Protein AF-A0A660YM67-F1 (afdb_monomer_lite)

Secondary structure (DSSP, 8-state):
--SHHHHGGG----S-PPPHHHHHHHHHHHHHHHHHHHHHHHHHHHHHHHHHHHHHHHHHHHHHHHHHHHHHHHHSS----SSGGGGGGGSGGG-----TTSPPEEEETTTEEEESSGGG----

Foldseek 3Di:
DCVVVVVPPPPDDDDDDDDPVRVVVVVVVVVVVVVVVVVVVVVVVVVVLLVVLLVLQVLQLVLQVVVQVVCCVPPVDGDGDQDVQSSLVVDPPSDRDARPVRWDWHADPPGRIATPDPSNGDDD

pLDDT: mean 85.99, std 11.57, range [55.09, 96.31]

Sequence (124 aa):
MDGVMMFFRSFIRNEKGLTLTEIIVVLIIISILAVAAVDRFIDLSKAANRASCKTNQLSLRTAQTLINAKSMIENGTSHFATDLNELKPFLKDNKLPVCPSGGTYIIGPSGSISCSIPDHMIRK

Structure (mmCIF, N/CA/C/O backbone):
data_AF-A0A660YM67-F1
#
_entry.id   AF-A0A660YM67-F1
#
loop_
_atom_site.group_PDB
_atom_site.id
_atom_site.type_symbol
_atom_site.label_atom_id
_atom_site.label_alt_id
_atom_site.label_comp_id
_atom_site.label_asym_id
_atom_site.label_entity_id
_atom_site.label_seq_id
_atom_site.pdbx_PDB_ins_code
_atom_site.Cartn_x
_atom_site.Cartn_y
_atom_site.Cartn_z
_atom_site.occupancy
_atom_site.B_iso_or_equiv
_atom_site.auth_seq_id
_atom_site.auth_comp_id
_atom_site.auth_asym_id
_atom_site.auth_atom_id
_atom_site.pdbx_PDB_model_num
ATOM 1 N N . MET A 1 1 ? -4.017 -25.292 24.377 1.00 56.00 1 MET A N 1
ATOM 2 C CA . MET A 1 1 ? -4.587 -24.045 24.956 1.00 56.00 1 MET A CA 1
ATOM 3 C C . MET A 1 1 ? -3.952 -23.743 26.321 1.00 56.00 1 MET A C 1
ATOM 5 O O . MET A 1 1 ? -4.526 -23.038 27.140 1.00 56.00 1 MET A O 1
ATOM 9 N N . ASP A 1 2 ? -2.718 -24.209 26.532 1.00 59.12 2 ASP A N 1
ATOM 10 C CA . ASP A 1 2 ? -2.116 -24.378 27.863 1.00 59.12 2 ASP A CA 1
ATOM 11 C C . ASP A 1 2 ? -1.084 -23.288 28.197 1.00 59.12 2 ASP A C 1
ATOM 13 O O . ASP A 1 2 ? -0.711 -23.106 29.351 1.00 59.12 2 ASP A O 1
ATOM 17 N N . GLY A 1 3 ? -0.662 -22.502 27.198 1.00 55.25 3 GLY A N 1
ATOM 18 C CA . GLY A 1 3 ? 0.275 -21.386 27.381 1.00 55.25 3 GLY A CA 1
ATOM 19 C C . GLY A 1 3 ? -0.353 -20.127 27.991 1.00 55.25 3 GLY A C 1
ATOM 20 O O . GLY A 1 3 ? 0.324 -19.377 28.688 1.00 55.25 3 GLY A O 1
ATOM 21 N N . VAL A 1 4 ? -1.661 -19.909 27.797 1.00 62.03 4 VAL A N 1
ATOM 22 C CA . VAL A 1 4 ? -2.376 -18.735 28.343 1.00 62.03 4 VAL A CA 1
ATOM 23 C C . VAL A 1 4 ? -2.519 -18.836 29.868 1.00 62.03 4 VAL A C 1
ATOM 25 O O . VAL A 1 4 ? -2.443 -17.830 30.569 1.00 62.03 4 VAL A O 1
ATOM 28 N N . MET A 1 5 ? -2.648 -20.057 30.403 1.00 56.62 5 MET A N 1
ATOM 29 C CA . MET A 1 5 ? -2.838 -20.300 31.839 1.00 56.62 5 MET A CA 1
ATOM 30 C C . MET A 1 5 ? -1.567 -20.036 32.670 1.00 56.62 5 MET A C 1
ATOM 32 O O . MET A 1 5 ? -1.663 -19.768 33.868 1.00 56.62 5 MET A O 1
ATOM 36 N N . MET A 1 6 ? -0.377 -20.069 32.055 1.00 59.47 6 MET A N 1
ATOM 37 C CA . MET A 1 6 ? 0.892 -19.861 32.766 1.00 59.47 6 MET A CA 1
ATOM 38 C C . MET A 1 6 ? 1.229 -18.372 32.970 1.00 59.47 6 MET A C 1
ATOM 40 O O . MET A 1 6 ? 1.841 -18.028 33.979 1.00 59.47 6 MET A O 1
ATOM 44 N N . PHE A 1 7 ? 0.774 -17.478 32.080 1.00 59.97 7 PHE A N 1
ATOM 45 C CA . PHE A 1 7 ? 1.066 -16.035 32.158 1.00 59.97 7 PHE A CA 1
ATOM 46 C C . PHE A 1 7 ? 0.326 -15.329 33.310 1.00 59.97 7 PHE A C 1
ATOM 48 O O . PHE A 1 7 ? 0.837 -14.376 33.894 1.00 59.97 7 PHE A O 1
ATOM 55 N N . PHE A 1 8 ? -0.855 -15.823 33.693 1.00 61.69 8 PHE A N 1
ATOM 56 C CA . PHE A 1 8 ? -1.687 -15.205 34.735 1.00 61.69 8 PHE A CA 1
ATOM 57 C C . PHE A 1 8 ? -1.292 -15.567 36.179 1.00 61.69 8 PHE A C 1
ATOM 59 O O . PHE A 1 8 ? -1.818 -14.974 37.118 1.00 61.69 8 PHE A O 1
ATOM 66 N N . ARG A 1 9 ? -0.360 -16.508 36.398 1.00 61.78 9 ARG A N 1
ATOM 67 C CA . ARG A 1 9 ? -0.051 -17.029 37.746 1.00 61.78 9 ARG A CA 1
ATOM 68 C C . ARG A 1 9 ? 0.889 -16.166 38.603 1.00 61.78 9 ARG A C 1
ATOM 70 O O . ARG A 1 9 ? 1.011 -16.454 39.788 1.00 61.78 9 ARG A O 1
ATOM 77 N N . SER A 1 10 ? 1.535 -15.125 38.062 1.00 59.34 10 SER A N 1
ATOM 78 C CA . SER A 1 10 ? 2.635 -14.428 38.765 1.00 59.34 10 SER A CA 1
ATOM 79 C C . SER A 1 10 ? 2.335 -13.014 39.300 1.00 59.34 10 SER A C 1
ATOM 81 O O . SER A 1 10 ? 3.234 -12.401 39.873 1.00 59.34 10 SER A O 1
ATOM 83 N N . PHE A 1 11 ? 1.119 -12.472 39.156 1.00 59.38 11 PHE A N 1
ATOM 84 C CA . PHE A 1 11 ? 0.837 -11.066 39.517 1.00 59.38 11 PHE A CA 1
ATOM 85 C C . PHE A 1 11 ? 0.172 -10.831 40.885 1.00 59.38 11 PHE A C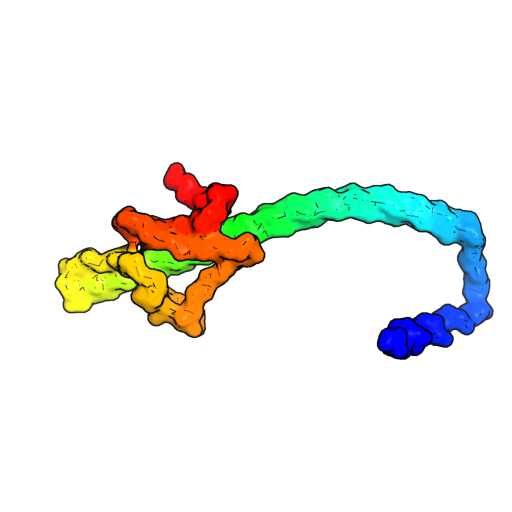 1
ATOM 87 O O . PHE A 1 11 ? -0.046 -9.681 41.254 1.00 59.38 11 PHE A O 1
ATOM 94 N N . ILE A 1 12 ? -0.110 -11.867 41.681 1.00 64.88 12 ILE A N 1
ATOM 95 C CA . ILE A 1 12 ? -0.765 -11.692 42.990 1.00 64.88 12 ILE A CA 1
ATOM 96 C C . ILE A 1 12 ? 0.283 -11.746 44.113 1.00 64.88 12 ILE A C 1
ATOM 98 O O . ILE A 1 12 ? 0.445 -12.755 44.796 1.00 64.88 12 ILE A O 1
ATOM 102 N N . ARG A 1 13 ? 1.014 -10.639 44.300 1.00 68.19 13 ARG A N 1
ATOM 103 C CA . ARG A 1 13 ? 1.670 -10.297 45.576 1.00 68.19 13 ARG A CA 1
ATOM 104 C C . ARG A 1 13 ? 0.822 -9.228 46.261 1.00 68.19 13 ARG A C 1
ATOM 106 O O . ARG A 1 13 ? 0.421 -8.250 45.641 1.00 68.19 13 ARG A O 1
ATOM 113 N N . ASN A 1 14 ? 0.501 -9.480 47.522 1.00 64.19 14 ASN A N 1
ATOM 114 C CA . ASN A 1 14 ? -0.488 -8.751 48.303 1.00 64.19 14 ASN A CA 1
ATOM 115 C C . ASN A 1 14 ? 0.089 -7.444 48.873 1.00 64.19 14 ASN A C 1
ATOM 117 O O . ASN A 1 14 ? 0.595 -7.429 49.990 1.00 64.19 14 ASN A O 1
ATOM 121 N N . GLU A 1 15 ? 0.005 -6.355 48.113 1.00 63.44 15 GLU A N 1
ATOM 122 C CA . GLU A 1 15 ? 0.353 -5.002 48.560 1.00 63.44 15 GLU A CA 1
ATOM 123 C C . GLU A 1 15 ? -0.775 -4.056 48.099 1.00 63.44 15 GLU A C 1
ATOM 125 O O . GLU A 1 15 ? -0.864 -3.739 46.919 1.00 63.44 15 GLU A O 1
ATOM 130 N N . LYS A 1 16 ? -1.670 -3.658 49.020 1.00 66.06 16 LYS A N 1
ATOM 131 C CA . LYS A 1 16 ? -2.719 -2.618 48.864 1.00 66.06 16 LYS A CA 1
ATOM 132 C C . LYS A 1 16 ? -3.551 -2.703 47.563 1.00 66.06 16 LYS A C 1
ATOM 134 O O . LYS A 1 16 ? -3.248 -2.065 46.562 1.00 66.06 16 LYS A O 1
ATOM 139 N N . GLY A 1 17 ? -4.643 -3.470 47.603 1.00 68.75 17 GLY A N 1
ATOM 140 C CA . GLY A 1 17 ? -5.559 -3.643 46.470 1.00 68.75 17 GLY A CA 1
ATOM 141 C C . GLY A 1 17 ? -6.290 -2.358 46.058 1.00 68.75 17 GLY A C 1
ATOM 142 O O . GLY A 1 17 ? -6.821 -1.640 46.905 1.00 68.75 17 GLY A O 1
ATOM 143 N N . LEU A 1 18 ? -6.334 -2.106 44.747 1.00 72.38 18 LEU A N 1
ATOM 144 C CA . LEU A 1 18 ? -7.201 -1.112 44.104 1.00 72.38 18 LEU A CA 1
ATOM 145 C C . LEU A 1 18 ? -8.663 -1.352 44.509 1.00 72.38 18 LEU A C 1
ATOM 147 O O . LEU A 1 18 ? -9.106 -2.499 44.610 1.00 72.38 18 LEU A O 1
ATOM 151 N N . THR A 1 19 ? -9.423 -0.283 44.745 1.00 86.38 19 THR A N 1
ATOM 152 C CA . THR A 1 19 ? -10.837 -0.422 45.126 1.00 86.38 19 THR A CA 1
ATOM 153 C C . THR A 1 19 ? -11.659 -1.001 43.965 1.00 86.38 19 THR A C 1
ATOM 155 O O . THR A 1 19 ? -11.382 -0.739 42.795 1.00 86.38 19 THR A O 1
ATOM 158 N N . LEU A 1 20 ? -12.705 -1.784 44.261 1.00 83.38 20 LEU A N 1
ATOM 159 C CA . LEU A 1 20 ? -13.561 -2.387 43.223 1.00 83.38 20 LEU A CA 1
ATOM 160 C C . LEU A 1 20 ? -14.221 -1.317 42.331 1.00 83.38 20 LEU A C 1
ATOM 162 O O . LEU A 1 20 ? -14.359 -1.495 41.123 1.00 83.38 20 LEU A O 1
ATOM 166 N N . THR A 1 21 ? -14.553 -0.167 42.915 1.00 88.69 21 THR A N 1
ATOM 167 C CA . THR A 1 21 ? -15.080 1.010 42.213 1.00 88.69 21 THR A CA 1
ATOM 168 C C . THR A 1 21 ? -14.078 1.646 41.252 1.00 88.69 21 THR A C 1
ATOM 170 O O . THR A 1 21 ? -14.471 2.167 40.212 1.00 88.69 21 THR A O 1
ATOM 173 N N . GLU A 1 22 ? -12.787 1.587 41.565 1.00 87.75 22 GLU A N 1
ATOM 174 C CA . GLU A 1 22 ? -11.728 2.176 40.744 1.00 87.75 22 GLU A CA 1
ATOM 175 C C . GLU A 1 22 ? -11.484 1.364 39.474 1.00 87.75 22 GLU A C 1
ATOM 177 O O . GLU A 1 22 ? -11.351 1.927 38.390 1.00 87.75 22 GLU A O 1
ATOM 182 N N . ILE A 1 23 ? -11.567 0.037 39.559 1.00 90.69 23 ILE A N 1
ATOM 183 C CA . ILE A 1 23 ? -11.523 -0.802 38.359 1.00 90.69 23 ILE A CA 1
ATOM 184 C C . ILE A 1 23 ? -12.776 -0.579 37.498 1.00 90.69 23 ILE A C 1
ATOM 186 O O . ILE A 1 23 ? -12.660 -0.467 36.281 1.00 90.69 23 ILE A O 1
ATOM 190 N N . ILE A 1 24 ? -13.966 -0.437 38.096 1.00 92.81 24 ILE A N 1
ATOM 191 C CA . ILE A 1 24 ? -15.208 -0.197 37.338 1.00 92.81 24 ILE A CA 1
ATOM 192 C C . ILE A 1 24 ? -15.149 1.124 36.564 1.00 92.81 24 ILE A C 1
ATOM 194 O O . ILE A 1 24 ? -15.456 1.140 35.371 1.00 92.81 24 ILE A O 1
ATOM 198 N N . VAL A 1 25 ? -14.735 2.225 37.202 1.00 93.75 25 VAL A N 1
ATOM 199 C CA . VAL A 1 25 ? -14.687 3.525 36.514 1.00 93.75 25 VAL A CA 1
ATOM 200 C C . VAL A 1 25 ? -13.649 3.524 35.389 1.00 93.75 25 VAL A C 1
ATOM 202 O O . VAL A 1 25 ? -13.917 4.045 34.307 1.00 93.75 25 VAL A O 1
ATOM 205 N N . VAL A 1 26 ? -12.504 2.862 35.591 1.00 93.69 26 VAL A N 1
ATOM 206 C CA . VAL A 1 26 ? -11.474 2.712 34.555 1.00 93.69 26 VAL A CA 1
ATOM 207 C C . VAL A 1 26 ? -11.999 1.882 33.387 1.00 93.69 26 VAL A C 1
ATOM 209 O O . VAL A 1 26 ? -11.841 2.301 32.243 1.00 93.69 26 VAL A O 1
ATOM 212 N N . LEU A 1 27 ? -12.676 0.759 33.650 1.00 93.25 27 LEU A N 1
ATOM 213 C CA . LEU A 1 27 ? -13.285 -0.073 32.608 1.00 93.25 27 LEU A CA 1
ATOM 214 C C . LEU A 1 27 ? -14.324 0.706 31.785 1.00 93.25 27 LEU A C 1
ATOM 216 O O . LEU A 1 27 ? -14.363 0.566 30.563 1.00 93.25 27 LEU A O 1
ATOM 220 N N . ILE A 1 28 ? -15.123 1.567 32.420 1.00 95.56 28 ILE A N 1
ATOM 221 C CA . ILE A 1 28 ? -16.083 2.433 31.719 1.00 95.56 28 ILE A CA 1
ATOM 222 C C . ILE A 1 28 ? -15.352 3.423 30.801 1.00 95.56 28 ILE A C 1
ATOM 224 O O . ILE A 1 28 ? -15.703 3.545 29.627 1.00 95.56 28 ILE A O 1
ATOM 228 N N . ILE A 1 29 ? -14.307 4.090 31.301 1.00 96.00 29 ILE A N 1
ATOM 229 C CA . ILE A 1 29 ? -13.546 5.073 30.517 1.00 96.00 29 ILE A CA 1
ATOM 230 C C . ILE A 1 29 ? -12.841 4.400 29.330 1.00 96.00 29 ILE A C 1
ATOM 232 O O . ILE A 1 29 ? -12.991 4.859 28.196 1.00 96.00 29 ILE A O 1
ATOM 236 N N . ILE A 1 30 ? -12.118 3.293 29.547 1.00 95.94 30 ILE A N 1
ATOM 237 C CA . ILE A 1 30 ? -11.421 2.599 28.451 1.00 95.94 30 ILE A CA 1
ATOM 238 C C . ILE A 1 30 ? -12.401 2.033 27.421 1.00 95.94 30 ILE A C 1
ATOM 240 O O . ILE A 1 30 ? -12.067 2.002 26.242 1.00 95.94 30 ILE A O 1
ATOM 244 N N . SER A 1 31 ? -13.612 1.637 27.831 1.00 95.12 31 SER A N 1
ATOM 245 C CA . SER A 1 31 ? -14.627 1.129 26.901 1.00 95.12 31 SER A CA 1
ATOM 246 C C . SER A 1 31 ? -15.058 2.205 25.905 1.00 95.12 31 SER A C 1
ATOM 248 O O . SER A 1 31 ? -15.141 1.939 24.708 1.00 95.12 31 SER A O 1
ATOM 250 N N . ILE A 1 32 ? -15.267 3.440 26.373 1.00 96.25 32 ILE A N 1
ATOM 251 C CA . ILE A 1 32 ? -15.639 4.568 25.507 1.00 96.25 32 ILE A CA 1
ATOM 252 C C . ILE A 1 32 ? -14.467 4.953 24.592 1.00 96.25 32 ILE A C 1
ATOM 254 O O . ILE A 1 32 ? -14.653 5.145 23.389 1.00 96.25 32 ILE A O 1
ATOM 258 N N . LEU A 1 33 ? -13.249 5.024 25.141 1.00 96.31 33 LEU A N 1
ATOM 259 C CA . LEU A 1 33 ? -12.051 5.364 24.366 1.00 96.31 33 LEU A CA 1
ATOM 260 C C . LEU A 1 33 ? -11.731 4.316 23.289 1.00 96.31 33 LEU A C 1
ATOM 262 O O . LEU A 1 33 ? -11.317 4.679 22.188 1.00 96.31 33 LEU A O 1
ATOM 266 N N . ALA A 1 34 ? -11.947 3.031 23.579 1.00 96.12 34 ALA A N 1
ATOM 267 C CA . ALA A 1 34 ? -11.678 1.944 22.644 1.00 96.12 34 ALA A CA 1
ATOM 268 C C . ALA A 1 34 ? -12.550 2.039 21.385 1.00 96.12 34 ALA A C 1
ATOM 270 O O . ALA A 1 34 ? -12.025 1.912 20.281 1.00 96.12 34 ALA A O 1
ATOM 271 N N . VAL A 1 35 ? -13.850 2.319 21.529 1.00 96.12 35 VAL A N 1
ATOM 272 C CA . VAL A 1 35 ? -14.766 2.447 20.380 1.00 96.12 35 VAL A CA 1
ATOM 273 C C . VAL A 1 35 ? -14.314 3.575 19.449 1.00 96.12 35 VAL A C 1
ATOM 275 O O . VAL A 1 35 ? -14.141 3.353 18.253 1.00 96.12 35 VAL A O 1
ATOM 278 N N . ALA A 1 36 ? -14.023 4.758 19.998 1.00 93.06 36 ALA A N 1
ATOM 279 C CA . ALA A 1 36 ? -13.568 5.898 19.201 1.00 93.06 36 ALA A CA 1
ATOM 280 C C . ALA A 1 36 ? -12.221 5.641 18.494 1.00 93.06 36 ALA A C 1
ATOM 282 O O . ALA A 1 36 ? -11.992 6.134 17.387 1.00 93.06 36 ALA A O 1
ATOM 283 N N . ALA A 1 37 ? -11.322 4.872 19.115 1.00 95.00 37 ALA A N 1
ATOM 284 C CA . ALA A 1 37 ? -10.036 4.515 18.521 1.00 95.00 37 ALA A CA 1
ATOM 285 C C . ALA A 1 37 ? -10.175 3.524 17.351 1.00 95.00 37 ALA A C 1
ATOM 287 O O . ALA A 1 37 ? -9.451 3.653 16.361 1.00 95.00 37 ALA A O 1
ATOM 288 N N . VAL A 1 38 ? -11.106 2.564 17.436 1.00 95.44 38 VAL A N 1
ATOM 289 C CA . VAL A 1 38 ? -11.324 1.542 16.396 1.00 95.44 38 VAL A CA 1
ATOM 290 C C . VAL A 1 38 ? -11.739 2.175 15.071 1.00 95.44 38 VAL A C 1
ATOM 292 O O . VAL A 1 38 ? -11.124 1.881 14.043 1.00 95.44 38 VAL A O 1
ATOM 295 N N . ASP A 1 39 ? -12.710 3.088 15.089 1.00 92.31 39 ASP A N 1
ATOM 296 C CA . ASP A 1 39 ? -13.196 3.727 13.860 1.00 92.31 39 ASP A CA 1
ATOM 297 C C . ASP A 1 39 ? -12.069 4.483 13.142 1.00 92.31 39 ASP A C 1
ATOM 299 O O . ASP A 1 39 ? -11.849 4.326 11.938 1.00 92.31 39 ASP A O 1
ATOM 303 N N . ARG A 1 40 ? -11.263 5.236 13.902 1.00 93.00 40 ARG A N 1
ATOM 304 C CA . ARG A 1 40 ? -10.111 5.971 13.357 1.00 93.00 40 ARG A CA 1
ATOM 305 C C . ARG A 1 40 ? -9.030 5.043 12.819 1.00 93.00 40 ARG A C 1
ATOM 307 O O . ARG A 1 40 ? -8.448 5.325 11.771 1.00 93.00 40 ARG A O 1
ATOM 314 N N . PHE A 1 41 ? -8.759 3.940 13.510 1.00 94.50 41 PHE A N 1
ATOM 315 C CA . PHE A 1 41 ? -7.762 2.967 13.079 1.00 94.50 41 PHE A CA 1
ATOM 316 C C . PHE A 1 41 ? -8.128 2.324 11.732 1.00 94.50 41 PHE A C 1
ATOM 318 O O . PHE A 1 41 ? -7.253 2.152 10.877 1.00 94.50 41 PHE A O 1
ATOM 325 N N . ILE A 1 42 ? -9.409 2.014 11.507 1.00 93.88 42 ILE A N 1
ATOM 326 C CA . ILE A 1 42 ? -9.887 1.415 10.253 1.00 93.88 42 ILE A CA 1
ATOM 327 C C . ILE A 1 42 ? -9.667 2.367 9.070 1.00 93.88 42 ILE A C 1
ATOM 329 O O . ILE A 1 42 ? -9.148 1.947 8.032 1.00 93.88 42 ILE A O 1
ATOM 333 N N . ASP A 1 43 ? -10.011 3.646 9.220 1.00 93.06 43 ASP A N 1
ATOM 334 C CA . ASP A 1 43 ? -9.855 4.635 8.147 1.00 93.06 43 ASP A CA 1
ATOM 335 C C . ASP A 1 43 ? -8.386 4.912 7.819 1.00 93.06 43 ASP A C 1
ATOM 337 O O . ASP A 1 43 ? -7.998 4.923 6.646 1.00 93.06 43 ASP A O 1
ATOM 341 N N . LEU A 1 44 ? -7.544 5.061 8.845 1.00 94.06 44 LEU A N 1
ATOM 342 C CA . LEU A 1 44 ? -6.101 5.233 8.666 1.00 94.06 44 LEU A CA 1
ATOM 343 C C . LEU A 1 44 ? -5.473 4.016 7.984 1.00 94.06 44 LEU A C 1
ATOM 345 O O . LEU A 1 44 ? -4.653 4.174 7.080 1.00 94.06 44 LEU A O 1
ATOM 349 N N . SER A 1 45 ? -5.900 2.807 8.353 1.00 94.06 45 SER A N 1
ATOM 350 C CA . SER A 1 45 ? -5.431 1.570 7.720 1.00 94.06 45 SER A CA 1
ATOM 351 C C . SER A 1 45 ? -5.807 1.515 6.237 1.00 94.06 45 SER A C 1
ATOM 353 O O . SER A 1 45 ? -4.968 1.189 5.395 1.00 94.06 45 SER A O 1
ATOM 355 N N . LYS A 1 46 ? -7.044 1.889 5.880 1.00 92.38 46 LYS A N 1
ATOM 356 C CA . LYS A 1 46 ? -7.477 1.980 4.474 1.00 92.38 46 LYS A CA 1
ATOM 357 C C . LYS A 1 46 ? -6.655 3.015 3.704 1.00 92.38 46 LYS A C 1
ATOM 359 O O . LYS A 1 46 ? -6.150 2.709 2.624 1.00 92.38 46 LYS A O 1
ATOM 364 N N . ALA A 1 47 ? -6.456 4.204 4.273 1.00 91.88 47 ALA A N 1
ATOM 365 C CA . ALA A 1 47 ? -5.658 5.262 3.657 1.00 91.88 47 ALA A CA 1
ATOM 366 C C . ALA A 1 47 ? -4.187 4.849 3.461 1.00 91.88 47 ALA A C 1
ATOM 368 O O . ALA A 1 47 ? -3.616 5.096 2.397 1.00 91.88 47 ALA A O 1
ATOM 369 N N . ALA A 1 48 ? -3.589 4.168 4.442 1.00 94.00 48 ALA A N 1
ATOM 370 C CA . ALA A 1 48 ? -2.223 3.654 4.360 1.00 94.00 48 ALA A CA 1
ATOM 371 C C . ALA A 1 48 ? -2.081 2.574 3.277 1.00 94.00 48 ALA A C 1
ATOM 373 O O . ALA A 1 48 ? -1.130 2.600 2.488 1.00 94.00 48 ALA A O 1
ATOM 374 N N . ASN A 1 49 ? -3.052 1.663 3.176 1.00 93.88 49 ASN A N 1
ATOM 375 C CA . ASN A 1 49 ? -3.074 0.644 2.128 1.00 93.88 49 ASN A CA 1
ATOM 376 C C . ASN A 1 49 ? -3.226 1.271 0.737 1.00 93.88 49 ASN A C 1
ATOM 378 O O . ASN A 1 49 ? -2.486 0.918 -0.184 1.00 93.88 49 ASN A O 1
ATOM 382 N N . ARG A 1 50 ? -4.115 2.261 0.594 1.00 92.94 50 ARG A N 1
ATOM 383 C CA . ARG A 1 50 ? -4.296 3.029 -0.643 1.00 92.94 50 ARG A CA 1
ATOM 384 C C . ARG A 1 50 ? -3.015 3.746 -1.061 1.00 92.94 50 ARG A C 1
ATOM 386 O O . ARG A 1 50 ? -2.598 3.634 -2.215 1.00 92.94 50 ARG A O 1
ATOM 393 N N . ALA A 1 51 ? -2.369 4.444 -0.128 1.00 92.50 51 ALA A N 1
ATOM 394 C CA . ALA A 1 51 ? -1.091 5.108 -0.363 1.00 92.50 51 ALA A CA 1
ATOM 395 C C . ALA A 1 51 ? -0.012 4.102 -0.793 1.00 92.50 51 ALA A C 1
ATOM 397 O O . ALA A 1 51 ? 0.676 4.329 -1.784 1.00 92.50 51 ALA A O 1
ATOM 398 N N . SER A 1 52 ? 0.065 2.947 -0.129 1.00 94.25 52 SER A N 1
ATOM 399 C CA . SER A 1 52 ? 1.005 1.876 -0.477 1.00 94.25 52 SER A CA 1
ATOM 400 C C . SER A 1 52 ? 0.762 1.324 -1.887 1.00 94.25 52 SER A C 1
ATOM 402 O O . SER A 1 52 ? 1.703 1.202 -2.671 1.00 94.25 52 SER A O 1
ATOM 404 N N . CYS A 1 53 ? -0.494 1.056 -2.271 1.00 93.56 53 CYS A N 1
ATOM 405 C CA . CYS A 1 53 ? -0.809 0.610 -3.635 1.00 93.56 53 CYS A CA 1
ATOM 406 C C . CYS A 1 53 ? -0.514 1.696 -4.682 1.00 93.56 53 CYS A C 1
ATOM 408 O O . CYS A 1 53 ? -0.136 1.371 -5.807 1.00 93.56 53 CYS A O 1
ATOM 410 N N . LYS A 1 54 ? -0.659 2.981 -4.339 1.00 92.06 54 LYS A N 1
ATOM 411 C CA . LYS A 1 54 ? -0.285 4.100 -5.218 1.00 92.06 54 LYS A CA 1
ATOM 412 C C . LYS A 1 54 ? 1.232 4.200 -5.398 1.00 92.06 54 LYS A C 1
ATOM 414 O O . LYS A 1 54 ? 1.693 4.348 -6.527 1.00 92.06 54 LYS A O 1
ATOM 419 N N . THR A 1 55 ? 2.004 4.056 -4.323 1.00 92.56 55 THR A N 1
ATOM 420 C CA . THR A 1 55 ? 3.473 4.024 -4.378 1.00 92.56 55 THR A CA 1
ATOM 421 C C . THR A 1 55 ? 3.969 2.860 -5.230 1.00 92.56 55 THR A C 1
ATOM 423 O O . THR A 1 55 ? 4.797 3.063 -6.110 1.00 92.56 55 THR A O 1
ATOM 426 N N . ASN A 1 56 ? 3.395 1.667 -5.063 1.00 93.38 56 ASN A N 1
ATOM 427 C CA . ASN A 1 56 ? 3.730 0.505 -5.889 1.00 93.38 56 ASN A CA 1
ATOM 428 C C . ASN A 1 56 ? 3.456 0.746 -7.385 1.00 93.38 56 ASN A C 1
ATOM 430 O O . ASN A 1 56 ? 4.287 0.407 -8.226 1.00 93.38 56 ASN A O 1
ATOM 434 N N . GLN A 1 57 ? 2.322 1.371 -7.731 1.00 92.19 57 GLN A N 1
ATOM 435 C CA . GLN A 1 57 ? 2.033 1.768 -9.116 1.00 92.19 57 GLN A CA 1
ATOM 436 C C . GLN A 1 57 ? 3.073 2.755 -9.655 1.00 92.19 57 GLN A C 1
ATOM 438 O O . GLN A 1 57 ? 3.470 2.645 -10.812 1.00 92.19 57 GLN A O 1
ATOM 443 N N . LEU A 1 58 ? 3.527 3.706 -8.833 1.00 91.44 58 LEU A N 1
ATOM 444 C CA . LEU A 1 58 ? 4.579 4.644 -9.216 1.00 91.44 58 LEU A CA 1
ATOM 445 C C . LEU A 1 58 ? 5.914 3.928 -9.447 1.00 91.44 58 LEU A C 1
ATOM 447 O O . LEU A 1 58 ? 6.556 4.185 -10.457 1.00 91.44 58 LEU A O 1
ATOM 451 N N . SER A 1 59 ? 6.299 2.984 -8.585 1.00 92.19 59 SER A N 1
ATOM 452 C CA . SER A 1 59 ? 7.503 2.167 -8.788 1.00 92.19 59 SER A CA 1
ATOM 453 C C . SER A 1 59 ? 7.456 1.387 -10.104 1.00 92.19 59 SER A C 1
ATOM 455 O O . SER A 1 59 ? 8.447 1.348 -10.828 1.00 92.19 59 SER A O 1
ATOM 457 N N . LEU A 1 60 ? 6.297 0.821 -10.455 1.00 92.69 60 LEU A N 1
ATOM 458 C CA . LEU A 1 60 ? 6.104 0.130 -11.734 1.00 92.69 60 LEU A CA 1
ATOM 459 C C . LEU A 1 60 ? 6.161 1.093 -12.932 1.00 92.69 60 LEU A C 1
ATOM 461 O O . L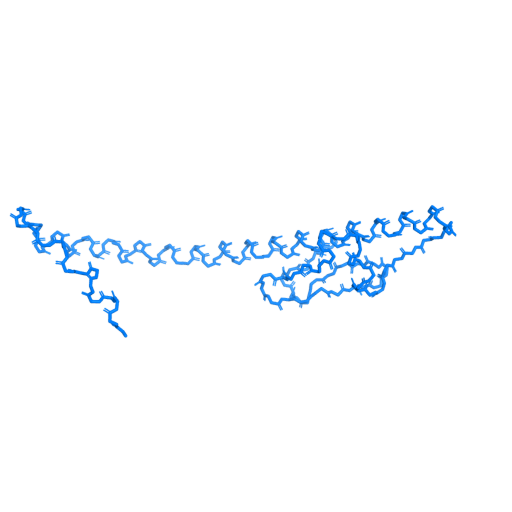EU A 1 60 ? 6.731 0.746 -13.962 1.00 92.69 60 LEU A O 1
ATOM 465 N N . ARG A 1 61 ? 5.636 2.320 -12.797 1.00 92.06 61 ARG A N 1
ATOM 466 C CA . ARG A 1 61 ? 5.778 3.372 -13.822 1.00 92.06 61 ARG A CA 1
ATOM 467 C C . ARG A 1 61 ? 7.235 3.777 -14.008 1.00 92.06 61 ARG A C 1
ATOM 469 O O . ARG A 1 61 ? 7.682 3.920 -15.138 1.00 92.06 61 ARG A O 1
ATOM 476 N N . THR A 1 62 ? 7.989 3.910 -12.919 1.00 91.94 62 THR A N 1
ATOM 477 C CA . THR A 1 62 ? 9.432 4.159 -12.985 1.00 91.94 62 THR A CA 1
ATOM 478 C C . THR A 1 62 ? 10.144 3.016 -13.703 1.00 91.94 62 THR A C 1
ATOM 480 O O . THR A 1 62 ? 10.946 3.278 -14.593 1.00 91.94 62 THR A O 1
ATOM 483 N N . ALA A 1 63 ? 9.808 1.758 -13.401 1.00 93.31 63 ALA A N 1
ATOM 484 C CA . ALA A 1 63 ? 10.346 0.603 -14.118 1.00 93.31 63 ALA A CA 1
ATOM 485 C C . ALA A 1 63 ? 9.997 0.627 -15.623 1.00 93.31 63 ALA A C 1
ATOM 487 O O . ALA A 1 63 ? 10.852 0.314 -16.449 1.00 93.31 63 ALA A O 1
ATOM 488 N N . GLN A 1 64 ? 8.796 1.084 -16.001 1.00 92.25 64 GLN A N 1
ATOM 489 C CA . GLN A 1 64 ? 8.426 1.311 -17.407 1.00 92.25 64 GLN A CA 1
ATOM 490 C C . GLN A 1 64 ? 9.256 2.407 -18.080 1.00 92.25 64 GLN A C 1
ATOM 492 O O . GLN A 1 64 ? 9.660 2.263 -19.232 1.00 92.25 64 GLN A O 1
ATOM 497 N N . THR A 1 65 ? 9.547 3.495 -17.374 1.00 91.94 65 THR A N 1
ATOM 498 C CA . THR A 1 65 ? 10.445 4.529 -17.896 1.00 91.94 65 THR A CA 1
ATOM 499 C C . THR A 1 65 ? 11.863 3.986 -18.075 1.00 91.94 65 THR A C 1
ATOM 501 O O . THR A 1 65 ? 12.515 4.314 -19.063 1.00 91.94 65 THR A O 1
ATOM 504 N N . LEU A 1 66 ? 12.333 3.124 -17.166 1.00 92.62 66 LEU A N 1
ATOM 505 C CA . LEU A 1 66 ? 13.660 2.508 -17.244 1.00 92.62 66 LEU A CA 1
ATOM 506 C C . LEU A 1 66 ? 13.789 1.529 -18.416 1.00 92.62 66 LEU A C 1
ATOM 508 O O . LEU A 1 66 ? 14.771 1.612 -19.150 1.00 92.62 66 LEU A O 1
ATOM 512 N N . ILE A 1 67 ? 12.812 0.639 -18.633 1.00 92.44 67 ILE A N 1
ATOM 513 C CA . ILE A 1 67 ? 12.841 -0.272 -19.790 1.00 92.44 67 ILE A CA 1
ATOM 514 C C . ILE A 1 67 ? 12.763 0.507 -21.108 1.00 92.44 67 ILE A C 1
ATOM 516 O O . ILE A 1 67 ? 13.507 0.202 -22.038 1.00 92.44 67 ILE A O 1
ATOM 520 N N . ASN A 1 68 ? 11.947 1.565 -21.163 1.00 92.75 68 ASN A N 1
ATOM 521 C CA . ASN A 1 68 ? 11.874 2.429 -22.335 1.00 92.75 68 ASN A CA 1
ATOM 522 C C . ASN A 1 68 ? 13.211 3.139 -22.587 1.00 92.75 68 ASN A C 1
ATOM 524 O O . ASN A 1 68 ? 13.710 3.125 -23.707 1.00 92.75 68 ASN A O 1
ATOM 528 N N . ALA A 1 69 ? 13.832 3.705 -21.548 1.00 93.00 69 ALA A N 1
ATOM 529 C CA . ALA A 1 69 ? 15.144 4.338 -21.658 1.00 93.00 69 ALA A CA 1
ATOM 530 C C . ALA A 1 69 ? 16.222 3.346 -22.122 1.00 93.00 69 ALA A C 1
ATOM 532 O O . ALA A 1 69 ? 17.015 3.671 -23.002 1.00 93.00 69 ALA A O 1
ATOM 533 N N . LYS A 1 70 ? 16.217 2.119 -21.586 1.00 92.94 70 LYS A N 1
ATOM 534 C CA . LYS A 1 70 ? 17.132 1.055 -22.010 1.00 92.94 70 LYS A CA 1
ATOM 535 C C . LYS A 1 70 ? 16.933 0.692 -23.486 1.00 92.94 70 LYS A C 1
ATOM 537 O O . LYS A 1 70 ? 17.906 0.657 -24.230 1.00 92.94 70 LYS A O 1
ATOM 542 N N . SER A 1 71 ? 15.689 0.500 -23.927 1.00 93.25 71 SER A N 1
ATOM 543 C CA . SER A 1 71 ? 15.377 0.184 -25.329 1.00 93.25 71 SER A CA 1
ATOM 544 C C . SER A 1 71 ? 15.772 1.305 -26.291 1.00 93.25 71 SER A C 1
ATOM 546 O O . SER A 1 71 ? 16.249 1.035 -27.390 1.00 93.25 71 SER A O 1
ATOM 548 N N . MET A 1 72 ? 15.635 2.565 -25.877 1.00 93.25 72 MET A N 1
ATOM 549 C CA . MET A 1 72 ? 16.092 3.704 -26.676 1.00 93.25 72 MET A CA 1
ATOM 550 C C . MET A 1 72 ? 17.613 3.703 -26.861 1.00 93.25 72 MET A C 1
ATOM 552 O O . MET A 1 72 ? 18.092 4.068 -27.929 1.00 93.25 72 MET A O 1
ATOM 556 N N . ILE A 1 73 ? 18.369 3.277 -25.846 1.00 94.50 73 ILE A N 1
ATOM 557 C CA . IL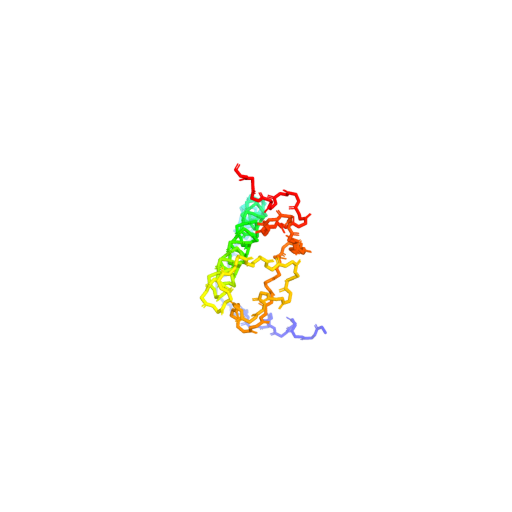E A 1 73 ? 19.834 3.193 -25.917 1.00 94.50 73 ILE A CA 1
ATOM 558 C C . ILE A 1 73 ? 20.279 1.989 -26.758 1.00 94.50 73 ILE A C 1
ATOM 560 O O . ILE A 1 73 ? 21.192 2.121 -27.566 1.00 94.50 73 ILE A O 1
ATOM 564 N N . GLU A 1 74 ? 19.651 0.825 -26.580 1.00 93.94 74 GLU A N 1
ATOM 565 C CA . GLU A 1 74 ? 20.063 -0.422 -27.244 1.00 93.94 74 GLU A CA 1
ATOM 566 C C . GLU A 1 74 ? 19.551 -0.529 -28.686 1.00 93.94 74 GLU A C 1
ATOM 568 O O . GLU A 1 74 ? 20.291 -0.933 -29.580 1.00 93.94 74 GLU A O 1
ATOM 573 N N . ASN A 1 75 ? 18.292 -0.153 -28.917 1.00 92.38 75 ASN A N 1
ATOM 574 C CA . ASN A 1 75 ? 17.574 -0.403 -30.169 1.00 92.38 75 ASN A CA 1
ATOM 575 C C . ASN A 1 75 ? 17.115 0.883 -30.872 1.00 92.38 75 ASN A C 1
ATOM 577 O O . ASN A 1 75 ? 16.466 0.802 -31.914 1.00 92.38 75 ASN A O 1
ATOM 581 N N . GLY A 1 76 ? 17.361 2.066 -30.293 1.00 92.06 76 GLY A N 1
ATOM 582 C CA . GLY A 1 76 ? 16.913 3.349 -30.852 1.00 92.06 76 GLY A CA 1
ATOM 583 C C . GLY A 1 76 ? 15.389 3.519 -30.916 1.00 92.06 76 GLY A C 1
ATOM 584 O O . GLY A 1 76 ? 14.902 4.403 -31.617 1.00 92.06 76 GLY A O 1
ATOM 585 N N . THR A 1 77 ? 14.624 2.664 -30.231 1.00 91.06 77 THR A N 1
ATOM 586 C CA . THR A 1 77 ? 13.158 2.602 -30.328 1.00 91.06 77 THR A CA 1
ATOM 587 C C . THR A 1 77 ? 12.497 2.611 -28.956 1.00 91.06 77 THR A C 1
ATOM 589 O O . THR A 1 77 ? 13.028 2.078 -27.976 1.00 91.06 77 THR A O 1
ATOM 592 N N . SER A 1 78 ? 11.308 3.221 -28.889 1.00 88.75 78 SER A N 1
ATOM 593 C CA . SER A 1 78 ? 10.496 3.242 -27.672 1.00 88.75 78 SER A CA 1
ATOM 594 C C . SER A 1 78 ? 9.888 1.870 -27.425 1.00 88.75 78 SER A C 1
ATOM 596 O O . SER A 1 78 ? 9.199 1.340 -28.295 1.00 88.75 78 SER A O 1
ATOM 598 N N . HIS A 1 79 ? 10.091 1.332 -26.223 1.00 89.00 79 HIS A N 1
ATOM 599 C CA . HIS A 1 79 ? 9.461 0.089 -25.784 1.00 89.00 79 HIS A CA 1
ATOM 600 C C . HIS A 1 79 ? 8.784 0.295 -24.438 1.00 89.00 79 HIS A C 1
ATOM 602 O O . HIS A 1 79 ? 9.424 0.673 -23.455 1.00 89.00 79 HIS A O 1
ATOM 608 N N . PHE A 1 80 ? 7.488 0.007 -24.385 1.00 89.62 80 PHE A N 1
ATOM 609 C CA . PHE A 1 80 ? 6.743 -0.072 -23.137 1.00 89.62 80 PHE A CA 1
ATOM 610 C C . PHE A 1 80 ? 6.397 -1.531 -22.882 1.00 89.62 80 PHE A C 1
ATOM 612 O O . PHE A 1 80 ? 5.762 -2.167 -23.720 1.00 89.62 80 PHE A O 1
ATOM 619 N N . ALA A 1 81 ? 6.786 -2.030 -21.707 1.00 88.94 81 ALA A N 1
ATOM 620 C CA . ALA A 1 81 ? 6.410 -3.364 -21.258 1.00 88.94 81 ALA A CA 1
ATOM 621 C C . ALA A 1 81 ? 4.891 -3.545 -21.359 1.00 88.94 81 ALA A C 1
ATOM 623 O O . ALA A 1 81 ? 4.134 -2.700 -20.866 1.00 88.94 81 ALA A O 1
ATOM 624 N N . THR A 1 82 ? 4.475 -4.644 -21.983 1.00 87.56 82 THR A N 1
ATOM 625 C CA . THR A 1 82 ? 3.067 -5.054 -22.115 1.00 87.56 82 THR A CA 1
ATOM 626 C C . THR A 1 82 ? 2.686 -6.06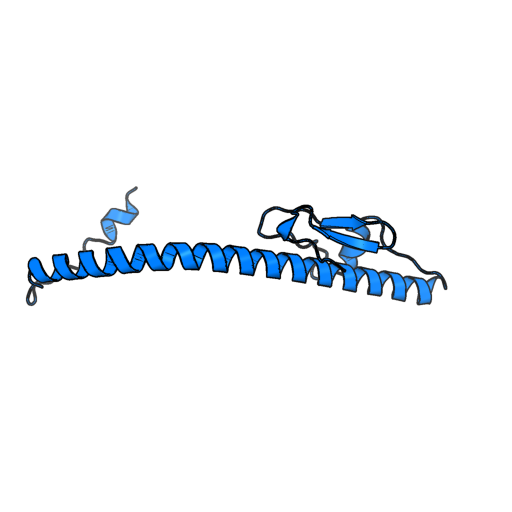8 -21.047 1.00 87.56 82 THR A C 1
ATOM 628 O O . THR A 1 82 ? 1.526 -6.137 -20.643 1.00 87.56 82 THR A O 1
ATOM 631 N N . ASP A 1 83 ? 3.683 -6.786 -20.532 1.00 87.88 83 ASP A N 1
ATOM 632 C CA . ASP A 1 83 ? 3.539 -7.750 -19.460 1.00 87.88 83 ASP A CA 1
ATOM 633 C C . ASP A 1 83 ? 4.326 -7.325 -18.210 1.00 87.88 83 ASP A C 1
ATOM 635 O O . ASP A 1 83 ? 5.417 -6.753 -18.270 1.00 87.88 83 ASP A O 1
ATOM 639 N N . LEU A 1 84 ? 3.771 -7.614 -17.030 1.00 87.25 84 LEU A N 1
ATOM 640 C CA . LEU A 1 84 ? 4.414 -7.267 -15.760 1.00 87.25 84 LEU A CA 1
ATOM 641 C C . LEU A 1 84 ? 5.720 -8.036 -15.531 1.00 87.25 84 LEU A C 1
ATOM 643 O O . LEU A 1 84 ? 6.592 -7.551 -14.811 1.00 87.25 84 LEU A O 1
ATOM 647 N N . ASN A 1 85 ? 5.898 -9.216 -16.127 1.00 90.00 85 ASN A N 1
ATOM 648 C CA . ASN A 1 85 ? 7.133 -9.977 -15.974 1.00 90.00 85 ASN A CA 1
ATOM 649 C C . ASN A 1 85 ? 8.325 -9.290 -16.651 1.00 90.00 85 ASN A C 1
ATOM 651 O O . ASN A 1 85 ? 9.441 -9.438 -16.158 1.00 90.00 85 ASN A O 1
ATOM 655 N N . GLU A 1 86 ? 8.100 -8.477 -17.690 1.00 89.19 86 GLU A N 1
ATOM 656 C CA . GLU A 1 86 ? 9.150 -7.662 -18.324 1.00 89.19 86 GLU A CA 1
ATOM 657 C C . GLU A 1 86 ? 9.724 -6.606 -17.363 1.00 89.19 86 GLU A C 1
ATOM 659 O O . GLU A 1 86 ? 10.869 -6.180 -17.502 1.00 89.19 86 GLU A O 1
ATOM 664 N N . LEU A 1 87 ? 8.946 -6.202 -16.353 1.00 89.69 87 LEU A N 1
ATOM 665 C CA . LEU A 1 87 ? 9.341 -5.192 -15.368 1.00 89.69 87 LEU A CA 1
ATOM 666 C C . LEU A 1 87 ? 10.119 -5.780 -14.190 1.00 89.69 87 LEU A C 1
ATOM 668 O O . LEU A 1 87 ? 10.847 -5.042 -13.531 1.00 89.69 87 LEU A O 1
ATOM 672 N N . LYS A 1 88 ? 10.011 -7.091 -13.932 1.00 91.56 88 LYS A N 1
ATOM 673 C CA . LYS A 1 88 ? 10.737 -7.781 -12.851 1.00 91.56 88 LYS A CA 1
ATOM 674 C C . LYS A 1 88 ? 12.229 -7.427 -12.789 1.00 91.56 88 LYS A C 1
ATOM 676 O O . LYS A 1 88 ? 12.640 -7.010 -11.713 1.00 91.56 88 LYS A O 1
ATOM 681 N N . PRO A 1 89 ? 13.022 -7.501 -13.879 1.00 91.00 89 PRO A N 1
ATOM 682 C CA . PRO A 1 89 ? 14.455 -7.184 -13.826 1.00 91.00 89 PRO A CA 1
ATOM 683 C C . PRO A 1 89 ? 14.778 -5.736 -13.430 1.00 91.00 89 PRO A C 1
ATOM 685 O O . PRO A 1 89 ? 15.911 -5.436 -13.067 1.00 91.00 89 PRO A O 1
ATOM 688 N N . PHE A 1 90 ? 13.799 -4.832 -13.492 1.00 90.25 90 PHE A N 1
ATOM 689 C CA . PHE A 1 90 ? 13.945 -3.421 -13.131 1.00 90.25 90 PHE A CA 1
ATOM 690 C C . PHE A 1 90 ? 13.404 -3.108 -11.729 1.00 90.25 90 PHE A C 1
ATOM 692 O O . PHE A 1 90 ? 13.372 -1.947 -11.318 1.00 90.25 90 PHE A O 1
ATOM 699 N N . LEU A 1 91 ? 12.958 -4.128 -10.994 1.00 91.19 91 LEU A N 1
ATOM 700 C CA . LEU A 1 91 ? 12.410 -4.006 -9.651 1.00 91.19 91 LEU A CA 1
ATOM 701 C C . LEU A 1 91 ? 13.339 -4.652 -8.630 1.00 91.19 91 LEU A C 1
ATOM 703 O O . LEU A 1 91 ? 14.066 -5.606 -8.909 1.00 91.19 91 LEU A O 1
ATOM 707 N N . LYS A 1 92 ? 13.273 -4.138 -7.402 1.00 88.50 92 LYS A N 1
ATOM 708 C CA . LYS A 1 92 ? 14.028 -4.687 -6.278 1.00 88.50 92 LYS A CA 1
ATOM 709 C C . LYS A 1 92 ? 13.672 -6.170 -6.086 1.00 88.50 92 LYS A C 1
ATOM 711 O O . LYS A 1 92 ? 12.497 -6.534 -6.074 1.00 88.50 92 LYS A O 1
ATOM 716 N N . ASP A 1 93 ? 14.698 -7.010 -5.964 1.00 90.75 93 ASP A N 1
ATOM 717 C CA . ASP A 1 93 ? 14.598 -8.465 -5.773 1.00 90.75 93 ASP A CA 1
ATOM 718 C C . ASP A 1 93 ? 13.868 -9.225 -6.899 1.00 90.75 93 ASP A C 1
ATOM 720 O O . ASP A 1 93 ? 13.375 -10.333 -6.686 1.00 90.75 93 ASP A O 1
ATOM 724 N N . ASN A 1 94 ? 13.767 -8.644 -8.102 1.00 89.81 94 ASN A N 1
ATOM 725 C CA . ASN A 1 94 ? 13.044 -9.219 -9.244 1.00 89.81 94 ASN A CA 1
ATOM 726 C C . ASN A 1 94 ? 11.579 -9.590 -8.944 1.00 89.81 94 ASN A C 1
ATOM 728 O O . ASN A 1 94 ? 10.985 -10.455 -9.600 1.00 89.81 94 ASN A O 1
ATOM 732 N N . LYS A 1 95 ? 10.984 -8.944 -7.934 1.00 90.31 95 LYS A N 1
ATOM 733 C CA . LYS A 1 95 ? 9.660 -9.277 -7.416 1.00 90.31 95 LYS A CA 1
ATOM 734 C C . LYS A 1 95 ? 8.660 -8.175 -7.732 1.00 90.31 95 LYS A C 1
ATOM 736 O O . LYS A 1 95 ? 8.910 -6.991 -7.525 1.00 90.31 95 LYS A O 1
ATOM 741 N N . LEU A 1 96 ? 7.479 -8.590 -8.183 1.00 89.50 96 LEU A N 1
ATOM 742 C CA . LEU A 1 96 ? 6.363 -7.676 -8.382 1.00 89.50 96 LEU A CA 1
ATOM 743 C C . LEU A 1 96 ? 5.753 -7.298 -7.027 1.00 89.50 96 LEU A C 1
ATOM 745 O O . LEU A 1 96 ? 5.493 -8.189 -6.208 1.00 89.50 96 LEU A O 1
ATOM 749 N N . PRO A 1 97 ? 5.506 -6.003 -6.773 1.00 91.44 97 PRO A N 1
ATOM 750 C CA . PRO A 1 97 ? 4.795 -5.594 -5.578 1.00 91.44 97 PRO A CA 1
ATOM 751 C C . PRO A 1 97 ? 3.368 -6.150 -5.608 1.00 91.44 97 PRO A C 1
ATOM 753 O O . PRO A 1 97 ? 2.767 -6.312 -6.669 1.00 91.44 97 PRO A O 1
ATOM 756 N N . VAL A 1 98 ? 2.807 -6.399 -4.427 1.00 90.56 98 VAL A N 1
ATOM 757 C CA . VAL A 1 98 ? 1.405 -6.798 -4.245 1.00 90.56 98 VAL A CA 1
ATOM 758 C C . VAL A 1 98 ? 0.682 -5.645 -3.559 1.00 90.56 98 VAL A C 1
ATOM 760 O O . VAL A 1 98 ? 1.247 -4.996 -2.679 1.00 90.56 98 VAL A O 1
ATOM 763 N N . CYS A 1 99 ? -0.542 -5.330 -3.979 1.00 92.38 99 CYS A N 1
ATOM 764 C CA . CYS A 1 99 ? -1.343 -4.323 -3.284 1.00 92.38 99 CYS A CA 1
ATOM 765 C C . CYS A 1 99 ? -1.788 -4.894 -1.924 1.00 92.38 99 CYS A C 1
ATOM 767 O O . CYS A 1 99 ? -2.422 -5.950 -1.916 1.00 92.38 99 CYS A O 1
ATOM 769 N N . PRO A 1 100 ? -1.516 -4.226 -0.783 1.00 92.06 100 PRO A N 1
ATOM 770 C CA . PRO A 1 100 ? -1.915 -4.721 0.540 1.00 92.06 100 PRO A CA 1
ATOM 771 C C . PRO A 1 100 ? -3.419 -4.973 0.707 1.00 92.06 100 PRO A C 1
ATOM 773 O O . PRO A 1 100 ? -3.821 -5.757 1.556 1.00 92.06 100 PRO A O 1
ATOM 776 N N . SER A 1 101 ? -4.258 -4.357 -0.130 1.00 91.81 101 SER A N 1
ATOM 777 C CA . SER A 1 101 ? -5.706 -4.608 -0.165 1.00 91.81 101 SER A CA 1
ATOM 778 C C . SER A 1 101 ? -6.130 -5.769 -1.074 1.00 91.81 101 SER A C 1
ATOM 780 O O . SER A 1 101 ? -7.317 -5.913 -1.343 1.00 91.81 101 SER A O 1
ATOM 782 N N . GLY A 1 102 ? -5.189 -6.574 -1.580 1.00 89.06 102 GLY A N 1
ATOM 783 C CA . GLY A 1 102 ? -5.465 -7.766 -2.395 1.00 89.06 102 GLY A CA 1
ATOM 784 C C . GLY A 1 102 ? -5.637 -7.514 -3.897 1.00 89.06 102 GLY A C 1
ATOM 785 O O . GLY A 1 102 ? -5.999 -8.422 -4.636 1.00 89.06 102 GLY A O 1
ATOM 786 N N . GLY A 1 103 ? -5.383 -6.291 -4.368 1.00 89.12 103 GLY A N 1
ATOM 787 C CA . GLY A 1 103 ? -5.489 -5.934 -5.784 1.00 89.12 103 GLY A CA 1
ATOM 788 C C . GLY A 1 103 ? -4.294 -6.393 -6.623 1.00 89.12 103 GLY A C 1
ATOM 789 O O . GLY A 1 103 ? -3.156 -6.432 -6.148 1.00 89.12 103 GLY A O 1
ATOM 790 N N . THR A 1 104 ? -4.540 -6.668 -7.902 1.00 90.44 104 THR A N 1
ATOM 791 C CA . THR A 1 104 ? -3.498 -6.889 -8.913 1.00 90.44 104 THR A CA 1
ATOM 792 C C . THR A 1 104 ? -3.224 -5.608 -9.698 1.00 90.44 104 THR A C 1
ATOM 794 O O . THR A 1 104 ? -4.078 -4.722 -9.791 1.00 90.44 104 THR A O 1
ATOM 797 N N . TYR A 1 105 ? -2.019 -5.496 -10.255 1.00 91.94 105 TYR A N 1
ATOM 798 C CA . TYR A 1 105 ? -1.678 -4.414 -11.174 1.00 91.94 105 TYR A CA 1
ATOM 799 C C . TYR A 1 105 ? -1.932 -4.862 -12.611 1.00 91.94 105 TYR A C 1
ATOM 801 O O . TYR A 1 105 ? -1.724 -6.024 -12.948 1.00 91.94 105 TYR A O 1
ATOM 809 N N . ILE A 1 106 ? -2.388 -3.938 -13.447 1.00 89.44 106 ILE A N 1
ATOM 810 C CA . ILE A 1 106 ? -2.622 -4.149 -14.873 1.00 89.44 106 ILE A CA 1
ATOM 811 C C . ILE A 1 106 ? -1.930 -3.038 -15.659 1.00 89.44 106 ILE A C 1
ATOM 813 O O . ILE A 1 106 ? -1.886 -1.877 -15.227 1.00 89.44 106 ILE A O 1
ATOM 817 N N . ILE A 1 107 ? -1.381 -3.410 -16.811 1.00 89.81 107 ILE A N 1
ATOM 818 C CA . ILE A 1 107 ? -0.751 -2.481 -17.742 1.00 89.81 107 ILE A CA 1
ATOM 819 C C . ILE A 1 107 ? -1.788 -2.096 -18.794 1.00 89.81 107 ILE A C 1
ATOM 821 O O . ILE A 1 107 ? -2.264 -2.933 -19.554 1.00 89.81 107 ILE A O 1
ATOM 825 N N . GLY A 1 108 ? -2.163 -0.821 -18.805 1.00 84.56 108 GLY A N 1
ATOM 826 C CA . GLY A 1 108 ? -3.013 -0.247 -19.839 1.00 84.56 108 GLY A CA 1
ATOM 827 C C . GLY A 1 108 ? -2.231 0.091 -21.114 1.00 84.56 108 GLY A C 1
ATOM 828 O O . GLY A 1 108 ? -0.997 0.181 -21.082 1.00 84.56 108 GLY A O 1
ATOM 829 N N . PRO A 1 109 ? -2.941 0.331 -22.230 1.00 72.56 109 PRO A N 1
ATOM 830 C CA . PRO A 1 109 ? -2.324 0.731 -23.488 1.00 72.56 109 PRO A CA 1
ATOM 831 C C . PRO A 1 109 ? -1.474 1.987 -23.273 1.00 72.56 109 PRO A C 1
ATOM 833 O O . PRO A 1 109 ? -1.898 2.923 -22.592 1.00 72.56 109 PRO A O 1
ATOM 836 N N . SER A 1 110 ? -0.281 2.028 -23.871 1.00 72.25 110 SER A N 1
ATOM 837 C CA . SER A 1 110 ? 0.741 3.081 -23.670 1.00 72.25 110 SER A CA 1
ATOM 838 C C . SER A 1 110 ? 1.532 2.996 -22.355 1.00 72.25 110 SER A C 1
ATOM 840 O O . SER A 1 110 ? 2.140 3.977 -21.934 1.00 72.25 110 SER A O 1
ATOM 842 N N . GLY A 1 111 ? 1.516 1.846 -21.678 1.00 80.31 111 GLY A N 1
ATOM 843 C CA . GLY A 1 111 ? 2.312 1.638 -20.473 1.00 80.31 111 GLY A CA 1
ATOM 844 C C . GLY A 1 111 ? 1.779 2.399 -19.256 1.00 80.31 111 GLY A C 1
ATOM 845 O O . GLY A 1 111 ? 2.530 2.987 -18.490 1.00 80.31 111 GLY A O 1
ATOM 846 N N . SER A 1 112 ? 0.461 2.452 -19.062 1.00 85.25 112 SER A N 1
ATOM 847 C CA . SER A 1 112 ? -0.107 3.036 -17.842 1.00 85.25 112 SER A CA 1
ATOM 848 C C . SER A 1 112 ? -0.335 1.957 -16.786 1.00 85.25 112 SER A C 1
ATOM 850 O O . SER A 1 112 ? -1.176 1.086 -16.983 1.00 85.25 112 SER A O 1
ATOM 852 N N . ILE A 1 113 ? 0.346 2.031 -15.643 1.00 90.62 113 ILE A N 1
ATOM 853 C CA . ILE A 1 113 ? 0.089 1.106 -14.529 1.00 90.62 113 ILE A CA 1
ATOM 854 C C . ILE A 1 113 ? -1.156 1.530 -13.754 1.00 90.62 113 ILE A C 1
ATOM 856 O O . ILE A 1 113 ? -1.247 2.674 -13.290 1.00 90.62 113 ILE A O 1
ATOM 860 N N . SER A 1 114 ? -2.087 0.599 -13.572 1.00 89.56 114 SER A N 1
ATOM 861 C CA . SER A 1 114 ? -3.268 0.777 -12.725 1.00 89.56 114 SER A CA 1
ATOM 862 C C . SER A 1 114 ? -3.489 -0.433 -11.820 1.00 89.56 114 SER A C 1
ATOM 864 O O . SER A 1 114 ? -2.978 -1.518 -12.084 1.00 89.56 114 SER A O 1
ATOM 866 N N . CYS A 1 115 ? -4.199 -0.232 -10.713 1.00 91.75 115 CYS A N 1
ATOM 867 C CA . CYS A 1 115 ? -4.608 -1.294 -9.797 1.00 91.75 115 CYS A CA 1
ATOM 868 C C . CYS A 1 115 ? -6.048 -1.726 -10.108 1.00 91.75 115 CYS A C 1
ATOM 870 O O . CYS A 1 115 ? -6.886 -0.880 -10.416 1.00 91.75 115 CYS A O 1
ATOM 872 N N . SER A 1 116 ? -6.353 -3.019 -9.964 1.00 90.19 116 SER A N 1
ATOM 873 C CA . SER A 1 116 ? -7.702 -3.573 -10.149 1.00 90.19 116 SER A CA 1
ATOM 874 C C . SER A 1 116 ? -8.729 -3.038 -9.139 1.00 90.19 116 SER A C 1
ATOM 876 O O . SER A 1 116 ? -9.929 -3.177 -9.365 1.00 90.19 116 SER A O 1
ATOM 878 N N . ILE A 1 117 ? -8.286 -2.449 -8.023 1.00 89.44 117 ILE A N 1
ATOM 879 C CA . ILE A 1 117 ? -9.173 -1.874 -7.004 1.00 89.44 117 ILE A CA 1
ATOM 880 C C . ILE A 1 117 ? -9.552 -0.437 -7.406 1.00 89.44 117 ILE A C 1
ATOM 882 O O . ILE A 1 117 ? -8.651 0.405 -7.502 1.00 89.44 117 ILE A O 1
ATOM 886 N N . PRO A 1 118 ? -10.854 -0.112 -7.568 1.00 82.62 118 PRO A N 1
ATOM 887 C CA . PRO A 1 118 ? -11.307 1.205 -8.030 1.00 82.62 118 PRO A CA 1
ATOM 888 C C . PRO A 1 118 ? -10.812 2.384 -7.184 1.00 82.62 118 PRO A C 1
ATOM 890 O O . PRO A 1 118 ? -10.418 3.416 -7.726 1.00 82.62 118 PRO A O 1
ATOM 893 N N . ASP A 1 119 ? -10.775 2.230 -5.859 1.00 82.31 119 ASP A N 1
ATOM 894 C CA . ASP A 1 119 ? -10.357 3.300 -4.944 1.00 82.31 119 ASP A CA 1
ATOM 895 C C . ASP A 1 119 ? -8.853 3.632 -5.052 1.00 82.31 119 ASP A C 1
ATOM 897 O O . ASP A 1 119 ? -8.397 4.715 -4.680 1.00 82.31 119 ASP A O 1
ATOM 901 N N . HIS A 1 120 ? -8.050 2.7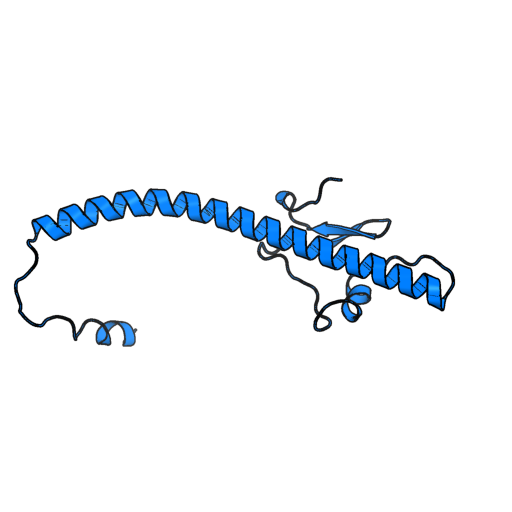27 -5.616 1.00 83.19 120 HIS A N 1
ATOM 902 C CA . HIS A 1 120 ? -6.592 2.853 -5.687 1.00 83.19 120 HIS A CA 1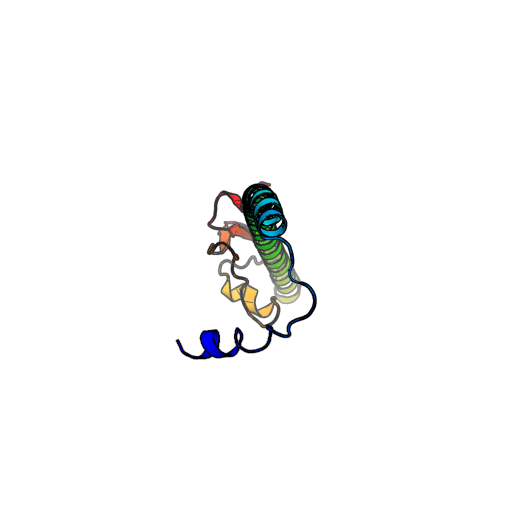
ATOM 903 C C . HIS A 1 120 ? -6.085 3.343 -7.048 1.00 83.19 120 HIS A C 1
ATOM 905 O O . HIS A 1 120 ? -4.873 3.374 -7.278 1.00 83.19 120 HIS A O 1
ATOM 911 N N . MET A 1 121 ? -6.983 3.715 -7.960 1.00 76.25 121 MET A N 1
ATOM 912 C CA . MET A 1 121 ? -6.612 4.197 -9.287 1.00 76.25 121 MET A CA 1
ATOM 913 C C . MET A 1 121 ? -5.988 5.596 -9.219 1.00 76.25 121 MET A C 1
ATOM 915 O O . MET A 1 121 ? -6.548 6.523 -8.631 1.00 76.25 121 MET A O 1
ATOM 919 N N . ILE A 1 122 ? -4.834 5.771 -9.870 1.00 74.69 122 ILE A N 1
ATOM 920 C CA . ILE A 1 122 ? -4.241 7.094 -10.093 1.00 74.69 122 ILE A CA 1
ATOM 921 C C . ILE A 1 122 ? -5.030 7.763 -11.223 1.00 74.69 122 ILE A C 1
ATOM 923 O O . ILE A 1 122 ? -4.789 7.493 -12.399 1.00 74.69 122 ILE A O 1
ATOM 927 N N . ARG A 1 123 ? -6.007 8.603 -10.865 1.00 61.09 123 ARG A N 1
ATOM 928 C CA . ARG A 1 123 ? -6.654 9.517 -11.817 1.00 61.09 123 ARG A CA 1
ATOM 929 C C . ARG A 1 123 ? -5.573 10.471 -12.351 1.00 61.09 123 ARG A C 1
ATOM 931 O O . ARG A 1 123 ? -4.801 10.998 -11.548 1.00 61.09 123 ARG A O 1
ATOM 938 N N . LYS A 1 124 ? -5.474 10.572 -13.682 1.00 55.09 124 LYS A N 1
ATOM 939 C CA . LYS A 1 124 ? -4.597 11.525 -14.380 1.00 55.09 124 LYS A CA 1
ATOM 940 C C . LYS A 1 124 ? -4.955 12.957 -14.007 1.00 55.09 124 LYS A C 1
ATOM 942 O O . LYS A 1 124 ? -6.167 13.205 -13.819 1.00 55.09 124 LYS A O 1
#

Radius of gyration: 25.83 Å; chains: 1; bounding box: 36×36×80 Å